Protein AF-A0A354AWM0-F1 (afdb_monomer_lite)

Secondary structure (DSSP, 8-state):
-------HHHHHHHHHHHHHHHHHHHHTTSTT-HHHHHHHHHHHHHHHHHHHHHHHS-S----

Radius of gyration: 15.05 Å; chains: 1; bounding box: 36×16×46 Å

Structure (mmCIF, N/CA/C/O backbone):
data_AF-A0A354AWM0-F1
#
_entry.id   AF-A0A354AWM0-F1
#
loop_
_atom_site.group_PDB
_atom_site.id
_atom_site.type_symbol
_atom_site.label_atom_id
_atom_site.label_alt_id
_atom_site.label_comp_id
_atom_site.label_asym_id
_atom_site.label_entity_id
_atom_site.label_seq_id
_atom_site.pdbx_PDB_ins_code
_atom_site.Cartn_x
_atom_site.Cartn_y
_atom_site.Cartn_z
_atom_site.occupancy
_atom_site.B_iso_or_equiv
_atom_site.auth_seq_id
_atom_site.auth_comp_id
_atom_site.auth_asym_id
_atom_site.auth_atom_id
_atom_site.pdbx_PDB_model_num
ATOM 1 N N . MET A 1 1 ? 20.706 -12.105 -3.678 1.00 45.19 1 MET A N 1
ATOM 2 C CA . MET A 1 1 ? 19.759 -11.473 -4.621 1.00 45.19 1 MET A CA 1
ATOM 3 C C . MET A 1 1 ? 20.492 -10.315 -5.266 1.00 45.19 1 MET A C 1
ATOM 5 O O . MET A 1 1 ? 20.857 -9.409 -4.523 1.00 45.19 1 MET A O 1
ATOM 9 N N . PRO A 1 2 ? 20.833 -10.380 -6.564 1.00 43.81 2 PRO A N 1
ATOM 10 C CA . PRO A 1 2 ? 21.544 -9.288 -7.208 1.00 43.81 2 PRO A CA 1
ATOM 11 C C . PRO A 1 2 ? 20.605 -8.081 -7.243 1.00 43.81 2 PRO A C 1
ATOM 13 O O . PRO A 1 2 ? 19.457 -8.176 -7.672 1.00 43.81 2 PRO A O 1
ATOM 16 N N . TYR A 1 3 ? 21.080 -6.983 -6.669 1.00 48.75 3 TYR A N 1
ATOM 17 C CA . TYR A 1 3 ? 20.416 -5.692 -6.657 1.00 48.75 3 TYR A CA 1
ATOM 18 C C . TYR A 1 3 ? 20.475 -5.139 -8.081 1.00 48.75 3 TYR A C 1
ATOM 20 O O . TYR A 1 3 ? 21.440 -4.476 -8.452 1.00 48.75 3 TYR A O 1
ATOM 28 N N . GLU A 1 4 ? 19.483 -5.461 -8.909 1.00 54.97 4 GLU A N 1
ATOM 29 C CA . GLU A 1 4 ? 19.206 -4.621 -10.067 1.00 54.97 4 GLU A CA 1
ATOM 30 C C . GLU A 1 4 ? 18.580 -3.337 -9.519 1.00 54.97 4 GLU A C 1
ATOM 32 O O . GLU A 1 4 ? 17.597 -3.420 -8.771 1.00 54.97 4 GLU A O 1
ATOM 37 N N . PRO A 1 5 ? 19.154 -2.156 -9.801 1.00 52.69 5 PRO A N 1
ATOM 38 C CA . PRO A 1 5 ? 18.514 -0.905 -9.452 1.00 52.69 5 PRO A CA 1
ATOM 39 C C . PRO A 1 5 ? 17.196 -0.877 -10.223 1.00 52.69 5 PRO A C 1
ATOM 41 O O . PRO A 1 5 ? 17.173 -0.636 -11.428 1.00 52.69 5 PRO A O 1
ATOM 44 N N . GLY A 1 6 ? 16.111 -1.238 -9.531 1.00 63.66 6 GLY A N 1
ATOM 45 C CA . GLY A 1 6 ? 14.776 -1.273 -10.103 1.00 63.66 6 GLY A CA 1
ATOM 46 C C . GLY A 1 6 ? 14.497 0.056 -10.788 1.00 63.66 6 GLY A C 1
ATOM 47 O O . GLY A 1 6 ? 14.955 1.101 -10.319 1.00 63.66 6 GLY A O 1
ATOM 48 N N . SER A 1 7 ? 13.776 0.004 -11.906 1.00 77.88 7 SER A N 1
ATOM 49 C CA . SER A 1 7 ? 13.382 1.195 -12.655 1.00 77.88 7 SER A CA 1
ATOM 50 C C . SER A 1 7 ? 12.858 2.299 -11.716 1.00 77.88 7 SER A C 1
ATOM 52 O O . SER A 1 7 ? 12.326 1.989 -10.641 1.00 77.88 7 SER A O 1
ATOM 54 N N . PRO A 1 8 ? 12.965 3.591 -12.081 1.00 85.00 8 PRO A N 1
ATOM 55 C CA . PRO A 1 8 ? 12.427 4.684 -11.266 1.00 85.00 8 PRO A CA 1
ATOM 56 C C . PRO A 1 8 ? 10.983 4.432 -10.795 1.00 85.00 8 PRO A C 1
ATOM 58 O O . PRO A 1 8 ? 10.624 4.746 -9.663 1.00 85.00 8 PRO A O 1
ATOM 61 N N . GLN A 1 9 ? 10.183 3.767 -11.632 1.00 87.50 9 GLN A N 1
ATOM 62 C CA . GLN A 1 9 ? 8.826 3.323 -11.331 1.00 87.50 9 GLN A CA 1
ATOM 63 C C . GLN A 1 9 ? 8.782 2.294 -10.191 1.00 87.50 9 GLN A C 1
ATOM 65 O O . GLN A 1 9 ? 7.987 2.450 -9.267 1.00 87.50 9 GLN A O 1
ATOM 70 N N . CYS A 1 10 ? 9.648 1.274 -10.195 1.00 90.50 10 CYS A N 1
ATOM 71 C CA . CYS A 1 10 ? 9.745 0.316 -9.089 1.00 90.50 10 CYS A CA 1
ATOM 72 C C . CYS A 1 10 ? 10.100 1.007 -7.768 1.00 90.50 10 CYS A C 1
ATOM 74 O O . CYS A 1 10 ? 9.536 0.657 -6.732 1.00 90.50 10 CYS A O 1
ATOM 76 N N . ARG A 1 11 ? 10.983 2.017 -7.791 1.00 90.00 11 ARG A N 1
ATOM 77 C CA . ARG A 1 11 ? 11.322 2.771 -6.576 1.00 90.00 11 ARG A CA 1
ATOM 78 C C . ARG A 1 11 ? 10.112 3.515 -6.012 1.00 90.00 11 ARG A C 1
ATOM 80 O O . ARG A 1 11 ? 9.823 3.369 -4.829 1.00 90.00 11 ARG A O 1
ATOM 87 N N . ILE A 1 12 ? 9.369 4.217 -6.868 1.00 93.19 12 ILE A N 1
ATOM 88 C CA . ILE A 1 12 ? 8.131 4.911 -6.483 1.00 93.19 12 ILE A CA 1
ATOM 89 C C . ILE A 1 12 ? 7.124 3.923 -5.877 1.00 93.19 12 ILE A C 1
ATOM 91 O O . ILE A 1 12 ? 6.546 4.192 -4.829 1.00 93.19 12 ILE A O 1
ATOM 95 N N . LEU A 1 13 ? 6.946 2.749 -6.491 1.00 94.88 13 LEU A N 1
ATOM 96 C CA . LEU A 1 13 ? 6.000 1.738 -6.006 1.00 94.88 13 LEU A CA 1
ATOM 97 C C . LEU A 1 13 ? 6.409 1.139 -4.656 1.00 94.88 13 LEU A C 1
ATOM 99 O O . LEU A 1 13 ? 5.545 0.861 -3.825 1.00 94.88 13 LEU A O 1
ATOM 103 N N . ILE A 1 14 ? 7.708 0.952 -4.413 1.00 93.50 14 ILE A N 1
ATOM 104 C CA . ILE A 1 14 ? 8.226 0.546 -3.100 1.00 93.50 14 ILE A CA 1
ATOM 105 C C . ILE A 1 14 ? 7.890 1.607 -2.048 1.00 93.50 14 ILE A C 1
ATOM 107 O O . ILE A 1 14 ? 7.349 1.264 -0.994 1.00 93.50 14 ILE A O 1
ATOM 111 N N . ASP A 1 15 ? 8.147 2.879 -2.351 1.00 96.25 15 ASP A N 1
ATOM 112 C CA . ASP A 1 15 ? 7.897 3.982 -1.423 1.00 96.25 15 ASP A CA 1
ATOM 113 C C . ASP A 1 15 ? 6.394 4.128 -1.118 1.00 96.25 15 ASP A C 1
ATOM 115 O O . ASP A 1 15 ? 6.012 4.263 0.046 1.00 96.25 15 ASP A O 1
ATOM 119 N N . CYS A 1 16 ? 5.521 4.016 -2.126 1.00 97.81 16 CYS A N 1
ATOM 120 C CA . CYS A 1 16 ? 4.068 4.043 -1.932 1.00 97.81 16 CYS A CA 1
ATOM 121 C C . CYS A 1 16 ? 3.572 2.901 -1.031 1.00 97.81 16 CYS A C 1
ATOM 123 O O . CYS A 1 16 ? 2.769 3.136 -0.128 1.00 97.81 16 CYS A O 1
ATOM 125 N N . LYS A 1 17 ? 4.051 1.666 -1.236 1.00 97.75 17 LYS A N 1
ATOM 126 C CA . LYS A 1 17 ? 3.649 0.520 -0.401 1.00 97.75 17 LYS A CA 1
ATOM 127 C C . LYS A 1 17 ? 4.087 0.692 1.056 1.00 97.75 17 LYS A C 1
ATOM 129 O O . LYS A 1 17 ? 3.280 0.465 1.953 1.00 97.75 17 LYS A O 1
ATOM 134 N N . SER A 1 18 ? 5.310 1.176 1.282 1.00 98.00 18 SER A N 1
ATOM 135 C CA . SER A 1 18 ? 5.835 1.481 2.623 1.00 98.00 18 SER A CA 1
ATOM 136 C C . SER A 1 18 ? 5.014 2.562 3.347 1.00 98.00 18 SER A C 1
ATOM 138 O O . SER A 1 18 ? 4.730 2.462 4.546 1.00 98.00 18 SER A O 1
ATOM 140 N N . GLN A 1 19 ? 4.550 3.581 2.615 1.00 98.56 19 GLN A N 1
ATOM 141 C CA . GLN A 1 19 ? 3.652 4.597 3.170 1.00 98.56 19 GLN A CA 1
ATOM 142 C C . GLN A 1 19 ? 2.300 4.004 3.580 1.00 98.56 19 GLN A C 1
ATOM 144 O O . GLN A 1 19 ? 1.822 4.304 4.673 1.00 98.56 19 GLN A O 1
ATOM 149 N N . ILE A 1 20 ? 1.709 3.121 2.766 1.00 98.44 20 ILE A N 1
ATOM 150 C CA . ILE A 1 20 ? 0.454 2.448 3.130 1.00 98.44 20 ILE A CA 1
ATOM 151 C C . ILE A 1 20 ? 0.636 1.572 4.374 1.00 98.44 20 ILE A C 1
ATOM 153 O O . ILE A 1 20 ? -0.203 1.611 5.271 1.00 98.44 20 ILE A O 1
ATOM 157 N N . GLU A 1 21 ? 1.737 0.827 4.475 1.00 98.44 21 GLU A N 1
ATOM 158 C CA . GLU A 1 21 ? 2.053 0.024 5.666 1.00 98.44 21 GLU A CA 1
ATOM 159 C C . GLU A 1 21 ? 2.147 0.903 6.923 1.00 98.44 21 GLU A C 1
ATOM 161 O O . GLU A 1 21 ? 1.565 0.581 7.960 1.00 98.44 21 GLU A O 1
ATOM 166 N N . SER A 1 22 ? 2.782 2.071 6.807 1.00 98.50 22 SER A N 1
ATOM 167 C CA . SER A 1 22 ? 2.864 3.057 7.892 1.00 98.50 22 SER A CA 1
ATOM 168 C C . SER A 1 22 ? 1.492 3.630 8.270 1.00 98.50 22 SER A C 1
ATOM 170 O O . SER A 1 22 ? 1.183 3.788 9.452 1.00 98.50 22 SER A O 1
ATOM 172 N N . MET A 1 23 ? 0.636 3.922 7.286 1.00 98.31 23 MET A N 1
ATOM 173 C CA . MET A 1 23 ? -0.737 4.380 7.526 1.00 98.31 23 MET A CA 1
ATOM 174 C C . MET A 1 23 ? -1.570 3.313 8.240 1.00 98.31 23 MET A C 1
ATOM 176 O O . MET A 1 23 ? -2.265 3.636 9.200 1.00 98.31 23 MET A O 1
ATOM 180 N N . LEU A 1 24 ? -1.464 2.047 7.826 1.00 98.44 24 LEU A N 1
ATOM 181 C CA . LEU A 1 24 ? -2.164 0.928 8.460 1.00 98.44 24 LEU A CA 1
ATOM 182 C C . LEU A 1 24 ? -1.762 0.765 9.930 1.00 98.44 24 LEU A C 1
ATOM 184 O 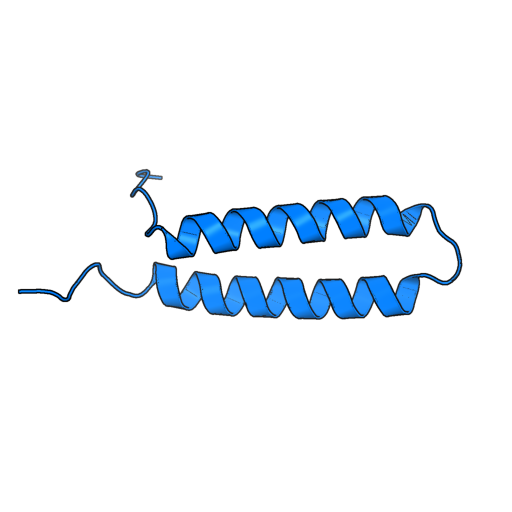O . LEU A 1 24 ? -2.634 0.571 10.774 1.00 98.44 24 LEU A O 1
ATOM 188 N N . LEU A 1 25 ? -0.472 0.899 10.257 1.00 98.25 25 LEU A N 1
ATOM 189 C CA . LEU A 1 25 ? -0.001 0.877 11.648 1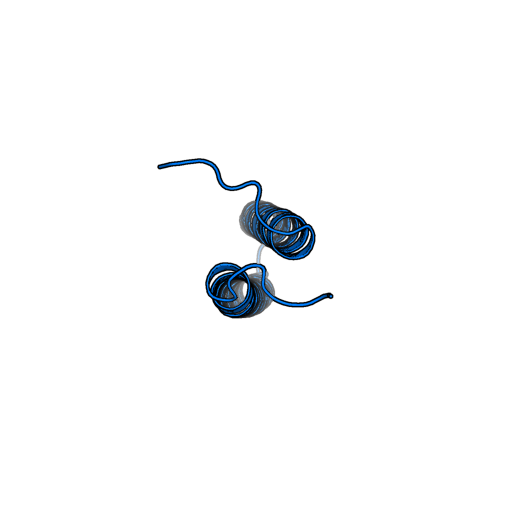.00 98.25 25 LEU A CA 1
ATOM 190 C C . LEU A 1 25 ? -0.587 2.027 12.477 1.00 98.25 25 LEU A C 1
ATOM 192 O O . LEU A 1 25 ? -0.961 1.835 13.632 1.00 98.25 25 LEU A O 1
ATOM 196 N N . ASN A 1 26 ? -0.705 3.220 11.892 1.00 98.06 26 ASN A N 1
ATOM 197 C CA . ASN A 1 26 ? -1.300 4.365 12.578 1.00 98.06 26 ASN A CA 1
ATOM 198 C C . ASN A 1 26 ? -2.810 4.190 12.803 1.00 98.06 26 ASN A C 1
ATOM 200 O O . ASN A 1 26 ? -3.304 4.542 13.875 1.00 98.06 26 ASN A O 1
ATOM 204 N N . LEU A 1 27 ? -3.535 3.618 11.835 1.00 97.62 27 LEU A N 1
ATOM 205 C CA . LEU A 1 27 ? -4.982 3.394 11.936 1.00 97.62 27 LEU A CA 1
ATOM 206 C C . LEU A 1 27 ? -5.363 2.382 13.022 1.00 97.62 27 LEU A C 1
ATOM 208 O O . LEU A 1 27 ? -6.418 2.538 13.626 1.00 97.62 27 LEU A O 1
ATOM 212 N N . GLN A 1 28 ? -4.485 1.436 13.376 1.00 96.50 28 GLN A N 1
ATOM 213 C CA . GLN A 1 28 ? -4.715 0.513 14.504 1.00 96.50 28 GLN A CA 1
ATOM 214 C C . GLN A 1 28 ? -4.964 1.226 15.844 1.00 96.50 28 GLN A C 1
ATOM 216 O O . GLN A 1 28 ? -5.498 0.630 16.774 1.00 96.50 28 GLN A O 1
ATOM 221 N N . ARG A 1 29 ? -4.569 2.500 15.960 1.00 96.88 29 ARG A N 1
ATOM 222 C CA . ARG A 1 29 ? -4.748 3.321 17.165 1.00 96.88 29 ARG A CA 1
ATOM 223 C C . ARG A 1 29 ? -6.074 4.090 17.181 1.00 96.88 29 ARG A C 1
ATOM 225 O O . ARG A 1 29 ? -6.313 4.832 18.130 1.00 96.88 29 ARG A O 1
ATOM 232 N N . ILE A 1 30 ? -6.890 3.968 16.133 1.00 97.38 30 ILE A N 1
ATOM 233 C CA . ILE A 1 30 ? -8.140 4.708 15.943 1.00 97.38 30 ILE A CA 1
ATOM 234 C C . ILE A 1 30 ? -9.296 3.709 15.866 1.00 97.38 30 ILE A C 1
ATOM 236 O O . ILE A 1 30 ? -9.343 2.870 14.965 1.00 97.38 30 ILE A O 1
ATOM 240 N N . GLU A 1 31 ? -10.249 3.824 16.790 1.00 96.00 31 GLU A N 1
ATOM 241 C CA . GLU A 1 31 ? -11.479 3.028 16.769 1.00 96.00 31 GLU A CA 1
ATOM 242 C C . GLU A 1 31 ? -12.315 3.312 15.511 1.00 96.00 31 GLU A C 1
ATOM 244 O O . GLU A 1 31 ? -12.320 4.426 14.986 1.00 96.00 31 GLU A O 1
ATOM 249 N N . ASN A 1 32 ? -13.066 2.310 15.042 1.00 96.06 32 ASN A N 1
ATOM 250 C CA . ASN A 1 32 ? -13.945 2.398 13.865 1.00 96.06 32 ASN A CA 1
ATOM 251 C C . ASN A 1 32 ? -13.225 2.715 12.533 1.00 96.06 32 ASN A C 1
ATOM 253 O O . ASN A 1 32 ? -13.844 3.199 11.582 1.00 96.06 32 ASN A O 1
ATOM 257 N N . SER A 1 33 ? -11.927 2.417 12.433 1.00 97.75 33 SER A N 1
ATOM 258 C CA . SER A 1 33 ? -11.112 2.648 11.229 1.00 97.75 33 SER A CA 1
ATOM 259 C C . SER A 1 33 ? -10.962 1.420 10.314 1.00 97.75 33 SER A C 1
ATOM 261 O O . SER A 1 33 ? -10.255 1.489 9.303 1.00 97.75 33 SER A O 1
ATOM 263 N N . ASP A 1 34 ? -11.639 0.308 10.621 1.00 97.56 34 ASP A N 1
ATOM 264 C CA . ASP A 1 34 ? -11.497 -0.970 9.904 1.00 97.56 34 ASP A CA 1
ATOM 265 C C . ASP A 1 34 ? -11.766 -0.832 8.402 1.00 97.56 34 ASP A C 1
ATOM 267 O O . ASP A 1 34 ? -10.962 -1.261 7.577 1.00 97.56 34 ASP A O 1
ATOM 271 N N . HIS A 1 35 ? -12.839 -0.124 8.038 1.00 97.94 35 HIS A N 1
ATOM 272 C CA . HIS A 1 35 ? -13.205 0.105 6.640 1.00 97.94 35 HIS A CA 1
ATOM 273 C C . HIS A 1 35 ? -12.112 0.847 5.849 1.00 97.94 35 HIS A C 1
ATOM 275 O O . HIS A 1 35 ? -11.856 0.516 4.691 1.00 97.94 35 HIS A O 1
ATOM 281 N N . ILE A 1 36 ? -11.429 1.815 6.473 1.00 98.25 36 ILE A N 1
ATOM 282 C CA . ILE A 1 36 ? -10.311 2.550 5.860 1.00 98.25 36 ILE A CA 1
ATOM 283 C C . ILE A 1 36 ? -9.108 1.618 5.708 1.00 98.25 36 ILE A C 1
ATOM 285 O O . ILE A 1 36 ? -8.458 1.594 4.663 1.00 98.25 36 ILE A O 1
ATOM 289 N N . SER A 1 37 ? -8.825 0.819 6.738 1.00 98.38 37 SER A N 1
ATOM 290 C CA . SER A 1 37 ? -7.728 -0.150 6.717 1.00 98.38 37 SER A CA 1
ATOM 291 C C . SER A 1 37 ? -7.906 -1.188 5.607 1.00 98.38 37 SER A C 1
ATOM 293 O O . SER A 1 37 ? -6.944 -1.539 4.923 1.00 98.38 37 SER A O 1
ATOM 295 N N . ASP A 1 38 ? -9.132 -1.644 5.369 1.00 98.56 38 ASP A N 1
ATOM 296 C CA . ASP A 1 38 ? -9.428 -2.614 4.316 1.00 98.56 38 ASP A CA 1
ATOM 297 C C . ASP A 1 38 ? -9.313 -2.006 2.914 1.00 98.56 38 ASP A C 1
ATOM 299 O O . ASP A 1 38 ? -8.747 -2.629 2.010 1.00 98.56 38 ASP A O 1
ATOM 303 N N . GLN A 1 39 ? -9.739 -0.752 2.739 1.00 98.69 39 GLN A N 1
ATOM 304 C CA . GLN A 1 39 ? -9.507 -0.009 1.498 1.00 98.69 39 GLN A CA 1
ATOM 305 C C . GLN A 1 39 ? -8.009 0.171 1.220 1.00 98.69 39 GLN A C 1
ATOM 307 O O . GLN A 1 39 ? -7.553 -0.085 0.105 1.00 98.69 39 GLN A O 1
ATOM 312 N N . LEU A 1 40 ? -7.219 0.540 2.231 1.00 98.62 40 LEU A N 1
ATOM 313 C CA . LEU A 1 40 ? -5.768 0.684 2.100 1.00 98.62 40 LEU A CA 1
ATOM 314 C C . LEU A 1 40 ? -5.075 -0.646 1.782 1.00 98.62 40 LEU A C 1
ATOM 316 O O . LEU A 1 40 ? -4.184 -0.674 0.934 1.00 98.62 40 LEU A O 1
ATOM 320 N N . ARG A 1 41 ? -5.513 -1.760 2.383 1.00 98.56 41 ARG A N 1
ATOM 321 C CA . ARG A 1 41 ? -5.033 -3.105 2.020 1.00 98.56 41 ARG A CA 1
ATOM 322 C C . ARG A 1 41 ? -5.329 -3.442 0.560 1.00 98.56 41 ARG A C 1
ATOM 324 O O . ARG A 1 41 ? -4.449 -3.949 -0.132 1.00 98.56 41 ARG A O 1
ATOM 331 N N . SER A 1 42 ? -6.527 -3.119 0.070 1.00 98.56 42 SER A N 1
ATOM 332 C CA . SER A 1 42 ? -6.865 -3.296 -1.347 1.00 98.56 42 SER A CA 1
ATOM 333 C C . SER A 1 42 ? -5.934 -2.486 -2.256 1.00 98.56 42 SER A C 1
ATOM 335 O O . SER A 1 42 ? -5.430 -3.018 -3.245 1.00 98.56 42 SER A O 1
ATOM 337 N N . VAL A 1 43 ? -5.655 -1.222 -1.919 1.00 98.56 43 VAL A N 1
ATOM 338 C CA . VAL A 1 43 ? -4.721 -0.385 -2.692 1.00 98.56 43 VAL A CA 1
ATOM 339 C C . VAL A 1 43 ? -3.298 -0.951 -2.646 1.00 98.56 43 VAL A C 1
ATOM 341 O O . VAL A 1 43 ? -2.643 -1.021 -3.683 1.00 98.56 43 VAL A O 1
ATOM 344 N N . HIS A 1 44 ? -2.823 -1.417 -1.487 1.00 98.56 44 HIS A N 1
ATOM 345 C CA . HIS A 1 44 ? -1.502 -2.050 -1.360 1.00 98.56 44 HIS A CA 1
ATOM 346 C C . HIS A 1 44 ? -1.356 -3.265 -2.284 1.00 98.56 44 HIS A C 1
ATOM 348 O O . HIS A 1 44 ? -0.378 -3.357 -3.027 1.00 98.56 44 HIS A O 1
ATOM 354 N N . LEU A 1 45 ? -2.368 -4.138 -2.332 1.00 98.19 45 LEU A N 1
ATOM 355 C CA . LEU A 1 45 ? -2.384 -5.296 -3.232 1.00 98.19 45 LEU A CA 1
ATOM 356 C C . LEU A 1 45 ? -2.373 -4.888 -4.712 1.00 98.19 45 LEU A C 1
ATOM 358 O O . LEU A 1 45 ? -1.679 -5.510 -5.518 1.00 98.19 45 LEU A O 1
ATOM 362 N N . GLN A 1 46 ? -3.096 -3.827 -5.080 1.00 98.12 46 GLN A N 1
ATOM 363 C CA . GLN A 1 46 ? -3.075 -3.287 -6.445 1.00 98.12 46 GLN A CA 1
ATOM 364 C C . GLN A 1 46 ? -1.689 -2.736 -6.815 1.00 98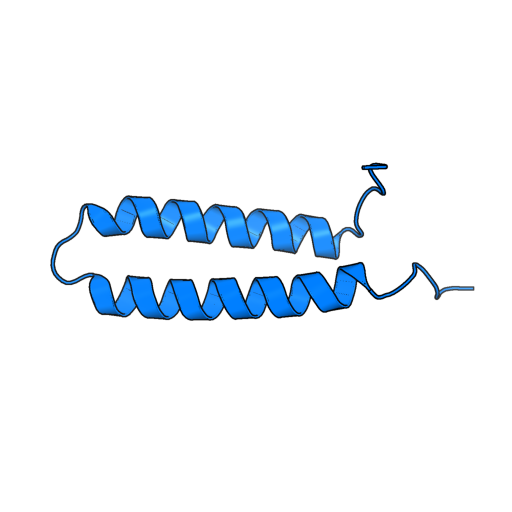.12 46 GLN A C 1
ATOM 366 O O . GLN A 1 46 ? -1.197 -3.000 -7.914 1.00 98.12 46 GLN A O 1
ATOM 371 N N . LEU A 1 47 ? -1.027 -2.031 -5.890 1.00 97.38 47 LEU A N 1
ATOM 372 C CA . LEU A 1 47 ? 0.341 -1.542 -6.079 1.00 97.38 47 LEU A CA 1
ATOM 373 C C . LEU A 1 47 ? 1.352 -2.685 -6.191 1.00 97.38 47 LEU A C 1
ATOM 375 O O . LEU A 1 47 ? 2.273 -2.593 -6.999 1.00 97.38 47 LEU A O 1
ATOM 379 N N . GLU A 1 48 ? 1.188 -3.773 -5.437 1.00 95.56 48 GLU A N 1
ATOM 380 C CA . GLU A 1 48 ? 2.042 -4.961 -5.569 1.00 95.56 48 GLU A CA 1
ATOM 381 C C . GLU A 1 48 ? 1.847 -5.652 -6.926 1.00 95.56 48 GLU A C 1
ATOM 383 O O . GLU A 1 48 ? 2.821 -6.069 -7.564 1.00 95.56 48 GLU A O 1
ATOM 388 N N . GLY A 1 49 ? 0.605 -5.708 -7.416 1.00 94.88 49 GLY A N 1
ATOM 389 C CA . GLY A 1 49 ? 0.293 -6.155 -8.772 1.00 94.88 49 GLY A CA 1
ATOM 390 C C . GLY A 1 49 ? 1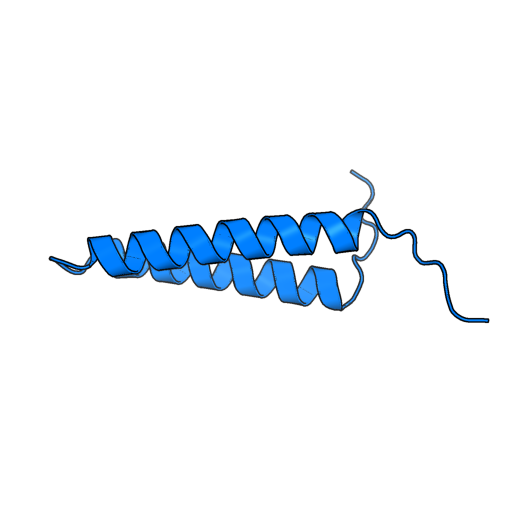.006 -5.309 -9.829 1.00 94.88 49 GLY A C 1
ATOM 391 O O . GLY A 1 49 ? 1.719 -5.850 -10.676 1.00 94.88 49 GLY A O 1
ATOM 392 N N . LEU A 1 50 ? 0.894 -3.981 -9.737 1.00 94.31 50 LEU A N 1
ATOM 393 C CA . LEU A 1 50 ? 1.562 -3.043 -10.644 1.00 94.31 50 LEU A CA 1
ATOM 394 C C . LEU A 1 50 ? 3.094 -3.147 -10.564 1.00 94.31 50 LEU A C 1
ATOM 396 O O . LEU A 1 50 ? 3.781 -3.169 -11.584 1.00 94.31 50 LEU A O 1
ATOM 400 N N . HIS A 1 51 ? 3.640 -3.285 -9.358 1.00 92.62 51 HIS A N 1
ATOM 401 C CA . HIS A 1 51 ? 5.073 -3.461 -9.139 1.00 92.62 51 HIS A CA 1
ATOM 402 C C . HIS A 1 51 ? 5.588 -4.764 -9.752 1.00 92.62 51 HIS A C 1
ATOM 404 O O . HIS A 1 51 ? 6.655 -4.783 -10.366 1.00 92.62 51 HIS A O 1
ATOM 410 N N . THR A 1 52 ? 4.805 -5.840 -9.675 1.00 90.38 52 THR A N 1
ATOM 411 C CA . THR A 1 52 ? 5.127 -7.111 -10.331 1.00 90.38 52 THR A CA 1
ATOM 412 C C . THR A 1 52 ? 5.189 -6.971 -11.855 1.00 90.38 52 THR A C 1
ATOM 414 O O . THR A 1 52 ? 6.052 -7.595 -12.473 1.00 90.38 52 THR A O 1
ATOM 417 N N . LEU A 1 53 ? 4.327 -6.149 -12.468 1.00 88.81 53 LEU A N 1
ATOM 418 C CA . LEU A 1 53 ? 4.375 -5.876 -13.912 1.00 88.81 53 LEU A CA 1
ATOM 419 C C . LEU A 1 53 ? 5.669 -5.153 -14.302 1.00 88.81 53 LEU A C 1
ATOM 421 O O . LEU A 1 53 ? 6.370 -5.606 -15.205 1.00 88.81 53 LEU A O 1
ATOM 425 N N . HIS A 1 54 ? 6.036 -4.095 -13.575 1.00 83.69 54 HIS A N 1
ATOM 426 C CA . HIS A 1 54 ? 7.266 -3.346 -13.843 1.00 83.69 54 HIS A CA 1
ATOM 427 C C . HIS A 1 54 ? 8.542 -4.140 -13.549 1.00 83.69 54 HIS A C 1
ATOM 429 O O . HIS A 1 54 ? 9.536 -3.962 -14.242 1.00 83.69 54 HIS A O 1
ATOM 435 N N . ARG A 1 55 ? 8.518 -5.061 -12.576 1.00 81.31 55 ARG A N 1
ATOM 436 C CA . ARG A 1 55 ? 9.644 -5.969 -12.302 1.00 81.31 55 ARG A CA 1
ATOM 437 C C . ARG A 1 55 ? 9.843 -7.017 -13.402 1.00 81.31 55 ARG A C 1
ATOM 439 O O . ARG A 1 55 ? 10.934 -7.558 -13.535 1.00 81.31 55 ARG A O 1
ATOM 446 N N . ARG A 1 56 ? 8.780 -7.363 -14.136 1.00 69.50 56 ARG A N 1
A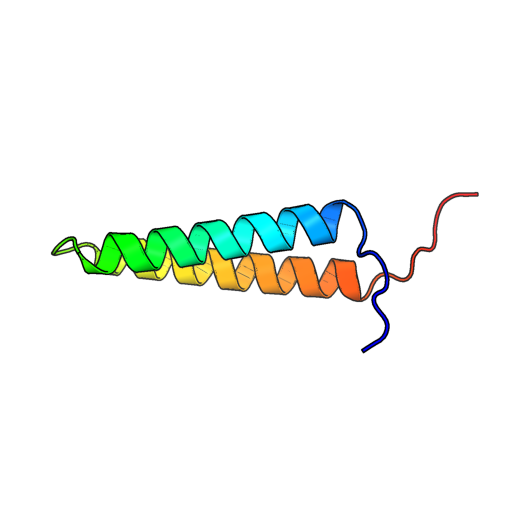TOM 447 C CA . ARG A 1 56 ? 8.800 -8.368 -15.215 1.00 69.50 56 ARG A CA 1
ATOM 448 C C . ARG A 1 56 ? 9.075 -7.778 -16.591 1.00 69.50 56 ARG A C 1
ATOM 450 O O . ARG A 1 56 ? 9.430 -8.545 -17.480 1.00 69.50 56 ARG A O 1
ATOM 457 N N . GLN A 1 57 ? 8.897 -6.472 -16.783 1.00 63.56 57 GLN A N 1
ATOM 458 C CA . GLN A 1 57 ? 9.378 -5.808 -17.988 1.00 63.56 57 GLN A CA 1
ATOM 459 C C . GLN A 1 57 ? 10.912 -5.814 -17.950 1.00 63.56 57 GLN A C 1
ATOM 461 O O . GLN A 1 57 ? 11.488 -5.158 -17.080 1.00 63.56 57 GLN A O 1
ATOM 466 N N . PRO A 1 58 ? 11.590 -6.548 -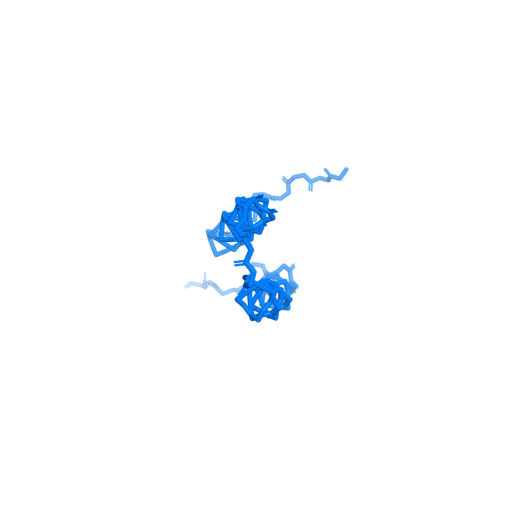18.854 1.00 53.06 58 PRO A N 1
ATOM 467 C CA . PRO A 1 58 ? 13.012 -6.331 -19.046 1.00 53.06 58 PRO A CA 1
ATOM 468 C C . PRO A 1 58 ? 13.182 -4.874 -19.474 1.00 53.06 58 PRO A C 1
ATOM 470 O O . PRO A 1 58 ? 12.323 -4.337 -20.176 1.00 53.06 58 PRO A O 1
ATOM 473 N N . VAL A 1 59 ? 14.273 -4.239 -19.054 1.00 56.94 59 VAL A N 1
ATOM 474 C CA . VAL A 1 59 ? 14.692 -2.932 -19.570 1.00 56.94 59 VAL A CA 1
ATOM 475 C C . VAL A 1 59 ? 14.966 -3.088 -21.071 1.00 56.94 59 VAL A C 1
ATOM 477 O O . VAL A 1 59 ? 16.086 -3.355 -21.487 1.00 56.94 59 VAL A O 1
ATOM 480 N N . LEU A 1 60 ? 13.924 -3.018 -21.888 1.00 62.50 60 LEU A N 1
ATOM 481 C CA . LEU A 1 60 ? 13.975 -2.985 -23.339 1.00 62.50 60 LEU A CA 1
ATOM 482 C C . LEU A 1 60 ? 13.026 -1.875 -23.790 1.00 62.50 60 LEU A C 1
ATOM 484 O O . LEU A 1 60 ? 11.912 -1.774 -23.275 1.00 62.50 60 LEU A O 1
ATOM 488 N N . SER A 1 61 ? 13.514 -1.092 -24.758 1.00 46.78 61 SER A N 1
ATOM 489 C CA . SER A 1 61 ? 12.988 0.174 -25.301 1.00 46.78 61 SER A CA 1
ATOM 490 C C . SER A 1 61 ? 13.468 1.397 -24.496 1.00 46.78 61 SER A C 1
ATOM 492 O O . SER A 1 61 ? 13.059 1.606 -23.361 1.00 46.78 61 SER A O 1
ATOM 494 N N . ASN A 1 62 ? 14.413 2.202 -24.990 1.00 42.59 62 ASN A N 1
ATOM 495 C CA . ASN A 1 62 ? 14.488 2.757 -26.345 1.00 42.59 62 ASN A CA 1
ATOM 496 C C . ASN A 1 62 ? 15.876 2.645 -27.004 1.00 42.59 62 ASN A C 1
ATOM 498 O O . ASN A 1 62 ? 16.893 2.857 -26.341 1.00 42.59 62 ASN A O 1
ATOM 502 N N . ASP A 1 63 ? 15.847 2.361 -28.311 1.00 39.69 63 ASP A N 1
ATOM 503 C CA . ASP A 1 63 ? 16.808 2.846 -29.315 1.00 39.69 63 ASP A CA 1
ATOM 504 C C . ASP A 1 63 ? 16.903 4.386 -29.324 1.00 39.69 63 ASP A C 1
ATOM 506 O O . ASP A 1 63 ? 15.864 5.049 -29.077 1.00 39.69 63 ASP A O 1
#

Foldseek 3Di:
DDDDPQDPLLVVLVVLLVVLVVVLVVCVVPPPCVVVNVVSVVVSVVSVVVSVVSVPDDPDDDD

Sequence (63 aa):
MPYEPGSPQCRILIDCKSQIESMLLNLQRIENSDHISDQLRSVHLQLEGLHTLHRRQPVLSND

pLDDT: mean 85.85, std 18.5, range [39.69, 98.69]